Protein AF-A0A4R4D3G0-F1 (afdb_monomer_lite)

Structure (mmCIF, N/CA/C/O backbone):
data_AF-A0A4R4D3G0-F1
#
_entry.id   AF-A0A4R4D3G0-F1
#
loop_
_atom_site.group_PDB
_atom_site.id
_atom_site.type_symbol
_atom_site.label_atom_id
_atom_site.label_alt_id
_atom_site.label_comp_id
_atom_site.label_asym_id
_atom_site.label_entity_id
_atom_site.label_seq_id
_atom_site.pdbx_PDB_ins_code
_atom_site.Cartn_x
_atom_site.Cartn_y
_atom_site.Cartn_z
_atom_site.occupancy
_atom_site.B_iso_or_equiv
_atom_site.auth_seq_id
_atom_site.auth_comp_id
_atom_site.auth_asym_id
_atom_site.auth_atom_id
_atom_site.pdbx_PDB_model_num
ATOM 1 N N . GLY A 1 1 ? 10.887 -2.106 -16.765 1.00 71.31 1 GLY A N 1
ATOM 2 C CA . GLY A 1 1 ? 11.442 -1.920 -15.414 1.00 71.31 1 GLY A CA 1
ATOM 3 C C . GLY A 1 1 ? 10.702 -2.845 -14.481 1.00 71.31 1 GLY A C 1
ATOM 4 O O . GLY A 1 1 ? 9.528 -2.623 -14.221 1.00 71.31 1 GLY A O 1
ATOM 5 N N . ASP A 1 2 ? 11.352 -3.917 -14.051 1.00 81.00 2 ASP A N 1
ATOM 6 C CA . ASP A 1 2 ? 10.733 -5.077 -13.396 1.00 81.00 2 ASP A CA 1
ATOM 7 C C . ASP A 1 2 ? 10.675 -4.984 -11.867 1.00 81.00 2 ASP A C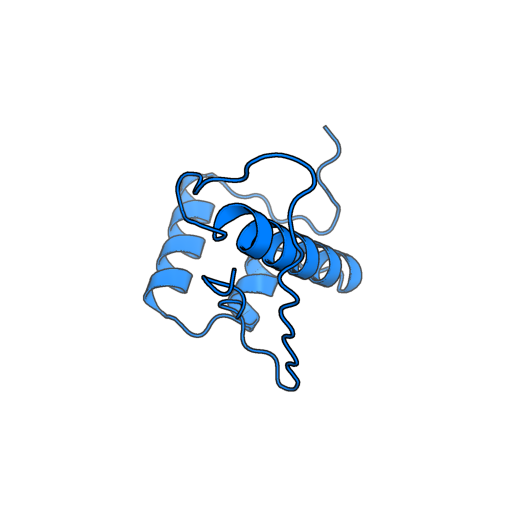 1
ATOM 9 O O . ASP A 1 2 ? 9.970 -5.757 -11.214 1.00 81.00 2 ASP A O 1
ATOM 13 N N . ARG A 1 3 ? 11.380 -4.023 -11.270 1.00 83.19 3 ARG A N 1
ATOM 14 C CA . ARG A 1 3 ? 11.422 -3.867 -9.818 1.00 83.19 3 ARG A CA 1
ATOM 15 C C . ARG A 1 3 ? 10.029 -3.627 -9.250 1.00 83.19 3 ARG A C 1
ATOM 17 O O . ARG A 1 3 ? 9.333 -2.711 -9.688 1.00 83.19 3 ARG A O 1
ATOM 24 N N . THR A 1 4 ? 9.650 -4.418 -8.242 1.00 87.50 4 THR A N 1
ATOM 25 C CA . THR A 1 4 ? 8.325 -4.401 -7.578 1.00 87.50 4 THR A CA 1
ATOM 26 C C . THR A 1 4 ? 7.139 -4.618 -8.527 1.00 87.50 4 THR A C 1
ATOM 28 O O . THR A 1 4 ? 6.007 -4.287 -8.197 1.00 87.50 4 THR A O 1
ATOM 31 N N . SER A 1 5 ? 7.381 -5.171 -9.719 1.00 89.12 5 SER A N 1
ATOM 32 C CA . SER A 1 5 ? 6.308 -5.542 -10.651 1.00 89.12 5 SER A CA 1
ATOM 33 C C . SER A 1 5 ? 5.392 -6.622 -10.070 1.00 89.12 5 SER A C 1
ATOM 35 O O . SER A 1 5 ? 4.192 -6.607 -10.325 1.00 89.12 5 SER A O 1
ATOM 37 N N . VAL A 1 6 ? 5.939 -7.513 -9.239 1.00 92.12 6 VAL A N 1
ATOM 38 C CA . VAL A 1 6 ? 5.164 -8.454 -8.430 1.00 92.12 6 VAL A CA 1
ATOM 39 C C . VAL A 1 6 ? 4.667 -7.735 -7.164 1.00 92.12 6 VAL A C 1
ATOM 41 O O . VAL A 1 6 ? 5.494 -7.177 -6.435 1.00 92.12 6 VAL A O 1
ATOM 44 N N . PRO A 1 7 ? 3.348 -7.719 -6.910 1.00 92.62 7 PRO A N 1
ATOM 45 C CA . PRO A 1 7 ? 2.761 -7.109 -5.720 1.00 92.62 7 PRO A CA 1
ATOM 46 C C . PRO A 1 7 ? 3.129 -7.877 -4.439 1.00 92.62 7 PRO A C 1
ATOM 48 O O . PRO A 1 7 ? 3.392 -9.077 -4.501 1.00 92.62 7 PRO A O 1
ATOM 51 N N . PRO A 1 8 ? 3.109 -7.220 -3.264 1.00 92.50 8 PRO A N 1
ATOM 52 C CA . PRO A 1 8 ? 3.338 -7.880 -1.974 1.00 92.50 8 PRO A CA 1
ATOM 53 C C . PRO A 1 8 ? 2.135 -8.708 -1.484 1.00 92.50 8 PRO A C 1
ATOM 55 O O . PRO A 1 8 ? 2.246 -9.401 -0.475 1.00 92.50 8 PRO A O 1
ATOM 58 N N . TYR A 1 9 ? 0.993 -8.617 -2.170 1.00 94.38 9 TYR A N 1
ATOM 59 C CA . TYR A 1 9 ? -0.240 -9.327 -1.845 1.00 94.38 9 TYR A CA 1
ATOM 60 C C . TYR A 1 9 ? -0.312 -10.671 -2.573 1.00 94.38 9 TYR A C 1
ATOM 62 O O . TYR A 1 9 ? 0.062 -10.777 -3.745 1.00 94.38 9 TYR A O 1
ATOM 70 N N . GLU A 1 10 ? -0.823 -11.690 -1.892 1.00 93.00 10 GLU A N 1
ATOM 71 C CA . GLU A 1 10 ? -1.064 -13.003 -2.469 1.00 93.00 10 GLU A CA 1
ATOM 72 C C . GLU A 1 10 ? -2.338 -12.995 -3.314 1.00 93.00 10 GLU A C 1
ATOM 74 O O . GLU A 1 10 ? -3.435 -12.683 -2.849 1.00 93.00 10 GLU A O 1
ATOM 79 N N . TYR A 1 11 ? -2.178 -13.395 -4.573 1.00 90.81 11 TYR A N 1
ATOM 80 C CA . TYR A 1 11 ? -3.276 -13.636 -5.492 1.00 90.81 11 TYR A CA 1
ATOM 81 C C . TYR A 1 11 ? -3.209 -15.089 -5.966 1.00 90.81 11 TYR A C 1
ATOM 83 O O . TYR A 1 11 ? -2.165 -15.506 -6.473 1.00 90.81 11 TYR A O 1
ATOM 91 N N . PRO A 1 12 ? -4.309 -15.859 -5.885 1.00 91.31 12 PRO A N 1
ATOM 92 C CA . PRO A 1 12 ? -4.307 -17.262 -6.303 1.00 91.31 12 PRO A CA 1
ATOM 93 C C . PRO A 1 12 ? -4.043 -17.430 -7.809 1.00 91.31 12 PRO A C 1
ATOM 95 O O . PRO A 1 12 ? -3.551 -18.468 -8.245 1.00 91.31 12 PRO A O 1
ATOM 98 N N . ALA A 1 13 ? -4.354 -16.406 -8.609 1.00 93.50 13 ALA A N 1
ATOM 99 C CA . ALA A 1 13 ? -4.051 -16.348 -10.031 1.00 93.50 13 ALA A CA 1
ATOM 100 C C . ALA A 1 13 ? -3.433 -14.985 -10.369 1.00 93.50 13 ALA A C 1
ATOM 102 O O . ALA A 1 13 ? -4.131 -13.973 -10.414 1.00 93.50 13 ALA A O 1
ATOM 103 N N . LEU A 1 14 ? -2.121 -14.966 -10.620 1.00 93.38 14 LEU A N 1
ATOM 104 C CA . LEU A 1 14 ? -1.359 -13.760 -10.937 1.00 93.38 14 LEU A CA 1
ATOM 105 C C . LEU A 1 14 ? -0.644 -13.915 -12.280 1.00 93.38 14 LEU A C 1
ATOM 107 O O . LEU A 1 14 ? 0.091 -14.876 -12.504 1.00 93.38 14 LEU A O 1
ATOM 111 N N . ARG A 1 15 ? -0.810 -12.924 -13.159 1.00 94.31 15 ARG A N 1
ATOM 112 C CA . ARG A 1 15 ? -0.005 -12.769 -14.372 1.00 94.31 15 ARG A CA 1
ATOM 113 C C . ARG A 1 15 ? 0.533 -11.347 -14.430 1.00 94.31 15 ARG A C 1
ATOM 115 O O . ARG A 1 15 ? -0.243 -10.403 -14.507 1.00 94.31 15 ARG A O 1
ATOM 122 N N . VAL A 1 16 ? 1.855 -11.218 -14.447 1.00 93.19 16 VAL A N 1
ATOM 123 C CA . VAL A 1 16 ? 2.556 -9.939 -14.599 1.00 93.19 16 VAL A CA 1
ATOM 124 C C . VAL A 1 16 ? 3.355 -9.985 -15.896 1.00 93.19 16 VAL A C 1
ATOM 126 O O . VAL A 1 16 ? 4.107 -10.928 -16.133 1.00 93.19 16 VAL A O 1
ATOM 129 N N . SER A 1 17 ? 3.175 -8.980 -16.749 1.00 92.50 17 SER A N 1
ATOM 130 C CA . SER A 1 17 ? 3.945 -8.784 -17.980 1.00 92.50 17 SER A CA 1
ATOM 131 C C . SER A 1 17 ? 4.555 -7.393 -17.980 1.00 92.50 17 SER A C 1
ATOM 133 O O . SER A 1 17 ? 3.919 -6.439 -17.537 1.00 92.50 17 SER A O 1
ATOM 135 N N . ILE A 1 18 ? 5.780 -7.281 -18.482 1.00 90.62 18 ILE A N 1
ATOM 136 C CA . ILE A 1 18 ? 6.530 -6.029 -18.526 1.00 90.62 18 ILE A CA 1
ATOM 137 C C . ILE A 1 18 ? 6.965 -5.821 -19.967 1.00 90.62 18 ILE A C 1
ATOM 139 O O . ILE A 1 18 ? 7.659 -6.666 -20.524 1.00 90.62 18 ILE A O 1
ATOM 143 N N . GLU A 1 19 ? 6.572 -4.689 -20.536 1.00 89.75 19 GLU A N 1
ATOM 144 C CA . GLU A 1 19 ? 6.961 -4.284 -21.882 1.00 89.75 19 GLU A CA 1
ATOM 145 C C . GLU A 1 19 ? 7.773 -2.996 -21.779 1.00 89.75 19 GLU A C 1
ATOM 147 O O . GLU A 1 19 ? 7.246 -1.928 -21.455 1.00 89.75 19 GLU A O 1
ATOM 152 N N . ASP A 1 20 ? 9.079 -3.103 -22.009 1.00 85.56 20 ASP A N 1
ATOM 153 C CA . ASP A 1 20 ? 9.979 -1.956 -21.988 1.00 85.56 20 ASP A CA 1
ATOM 154 C C . ASP A 1 20 ? 10.029 -1.303 -23.372 1.00 85.56 20 ASP A C 1
ATOM 156 O O . ASP A 1 20 ? 10.556 -1.856 -24.335 1.00 85.56 20 ASP A O 1
ATOM 160 N N . MET A 1 21 ? 9.474 -0.094 -23.461 1.00 85.56 21 MET A N 1
ATOM 161 C CA . MET A 1 21 ? 9.387 0.666 -24.707 1.00 85.56 21 MET A CA 1
ATOM 162 C C . MET A 1 21 ? 10.515 1.691 -24.814 1.00 85.56 21 MET A C 1
ATOM 164 O O . MET A 1 21 ? 10.886 2.342 -23.834 1.00 85.56 21 MET A O 1
ATOM 168 N N . ALA A 1 22 ? 11.034 1.880 -26.030 1.00 86.94 22 ALA A N 1
ATOM 169 C CA . ALA A 1 22 ? 12.015 2.924 -26.303 1.00 86.94 22 ALA A CA 1
ATOM 170 C C . ALA A 1 22 ? 11.408 4.306 -25.986 1.00 86.94 22 ALA A C 1
ATOM 172 O O . ALA A 1 22 ? 10.360 4.654 -26.540 1.00 86.94 22 ALA A O 1
ATOM 173 N N . PRO A 1 23 ? 12.025 5.102 -25.097 1.00 83.31 23 PRO A N 1
ATOM 174 C CA . PRO A 1 23 ? 11.429 6.354 -24.669 1.00 83.31 23 PRO A CA 1
ATOM 175 C C . PRO A 1 23 ? 11.612 7.434 -25.748 1.00 83.31 23 PRO A C 1
ATOM 177 O O . PRO A 1 23 ? 12.656 7.519 -26.392 1.00 83.31 23 PRO A O 1
ATOM 180 N N . ILE A 1 24 ? 10.597 8.288 -25.926 1.00 88.19 24 ILE A N 1
ATOM 181 C CA . 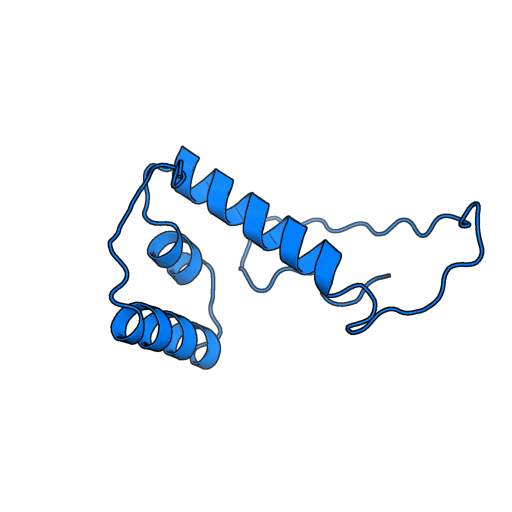ILE A 1 24 ? 10.611 9.396 -26.906 1.00 88.19 24 ILE A CA 1
ATOM 182 C C . ILE A 1 24 ? 11.652 10.466 -26.523 1.00 88.19 24 ILE A C 1
ATOM 184 O O . ILE A 1 24 ? 12.229 11.131 -27.379 1.00 88.19 24 ILE A O 1
ATOM 188 N N . VAL A 1 25 ? 11.919 10.610 -25.224 1.00 89.19 25 VAL A N 1
ATOM 189 C CA . VAL A 1 25 ? 12.962 11.473 -24.654 1.00 89.19 25 VAL A CA 1
ATOM 190 C C . VAL A 1 25 ? 13.914 10.636 -23.807 1.00 89.19 25 VAL A C 1
ATOM 192 O O . VAL A 1 25 ? 13.558 9.549 -23.363 1.00 89.19 25 VAL A O 1
ATOM 195 N N . ARG A 1 26 ? 15.132 11.126 -23.549 1.00 87.12 26 ARG A N 1
ATOM 196 C CA . ARG A 1 26 ? 16.107 10.400 -22.720 1.00 87.12 26 ARG A CA 1
ATOM 197 C C . ARG A 1 26 ? 15.530 10.134 -21.325 1.00 87.12 26 ARG A C 1
ATOM 199 O O . ARG A 1 26 ? 15.449 11.045 -20.505 1.00 87.12 26 ARG A O 1
ATOM 206 N N . ALA A 1 27 ? 15.191 8.879 -21.054 1.00 83.56 27 ALA A N 1
ATOM 207 C CA . ALA A 1 27 ? 14.837 8.425 -19.721 1.00 83.56 27 ALA A CA 1
ATOM 208 C C . ALA A 1 27 ? 16.103 8.155 -18.898 1.00 83.56 27 ALA A C 1
ATOM 210 O O . ALA A 1 27 ? 17.152 7.782 -19.426 1.00 83.56 27 ALA A O 1
ATOM 211 N N . SER A 1 28 ? 15.992 8.347 -17.591 1.00 86.56 28 SER A N 1
ATOM 212 C CA . SER A 1 28 ? 16.991 7.925 -16.616 1.00 86.56 28 SER A CA 1
ATOM 213 C C . SER A 1 28 ? 16.275 7.382 -15.386 1.00 86.56 28 SER A C 1
ATOM 215 O O . SER A 1 28 ? 15.052 7.470 -15.257 1.00 86.56 28 SER A O 1
ATOM 217 N N . TRP A 1 29 ? 17.041 6.810 -14.472 1.00 84.25 29 TRP A N 1
ATOM 218 C CA . TRP A 1 29 ? 16.522 6.212 -13.259 1.00 84.25 29 TRP A CA 1
ATOM 219 C C . TRP A 1 29 ? 16.111 7.288 -12.250 1.00 84.25 29 TRP A C 1
ATOM 221 O O . TRP A 1 29 ? 16.936 8.073 -11.785 1.00 84.25 29 TRP A O 1
ATOM 231 N N . MET A 1 30 ? 14.833 7.297 -11.874 1.00 83.38 30 MET A N 1
ATOM 232 C CA . MET A 1 30 ? 14.351 8.049 -10.713 1.00 83.38 30 MET A CA 1
ATOM 233 C C . MET A 1 30 ? 14.542 7.233 -9.428 1.00 83.38 30 MET A C 1
ATOM 235 O O . MET A 1 30 ? 14.762 6.017 -9.472 1.00 83.38 30 MET A O 1
ATOM 239 N N . ARG A 1 31 ? 14.454 7.888 -8.261 1.00 87.00 31 ARG A N 1
ATOM 240 C CA . ARG A 1 31 ? 14.570 7.218 -6.956 1.00 87.00 31 ARG A CA 1
ATOM 241 C C . ARG A 1 31 ? 13.626 6.013 -6.893 1.00 87.00 31 ARG A C 1
ATOM 243 O O . ARG A 1 31 ? 12.442 6.125 -7.184 1.00 87.00 31 ARG A O 1
ATOM 250 N N . GLY A 1 32 ? 14.168 4.860 -6.506 1.00 82.12 32 GLY A N 1
ATOM 251 C CA . GLY A 1 32 ? 13.400 3.618 -6.420 1.00 82.12 32 GLY A CA 1
ATOM 252 C C . GLY A 1 32 ? 13.279 2.837 -7.731 1.00 82.12 32 GLY A C 1
ATOM 253 O O . GLY A 1 32 ? 12.802 1.717 -7.657 1.00 82.12 32 GLY A O 1
ATOM 254 N N . VAL A 1 33 ? 13.754 3.361 -8.874 1.00 83.06 33 VAL A N 1
ATOM 255 C CA . VAL A 1 33 ? 13.922 2.654 -10.168 1.00 83.06 33 VAL A CA 1
ATOM 256 C C . VAL A 1 33 ? 12.728 1.739 -10.477 1.00 83.06 33 VAL A C 1
ATOM 258 O O . VAL A 1 33 ? 12.799 0.545 -10.223 1.00 83.06 33 VAL A O 1
ATOM 261 N N . SER A 1 34 ? 11.632 2.325 -10.965 1.00 81.75 34 SER A N 1
ATOM 262 C CA . SER A 1 34 ? 10.314 1.696 -11.198 1.00 81.75 34 SER A CA 1
ATOM 263 C C . SER A 1 34 ? 9.504 1.265 -9.969 1.00 81.75 34 SER A C 1
ATOM 265 O O . SER A 1 34 ? 8.353 0.881 -10.148 1.00 81.75 34 SER A O 1
ATOM 267 N N . ALA A 1 35 ? 10.015 1.408 -8.739 1.00 86.62 35 ALA A N 1
ATOM 268 C CA . ALA A 1 35 ? 9.224 1.082 -7.549 1.00 86.62 35 ALA A CA 1
ATOM 269 C C . ALA A 1 35 ? 7.950 1.926 -7.414 1.00 86.62 35 ALA A C 1
ATOM 271 O O . ALA A 1 35 ? 6.869 1.395 -7.208 1.00 86.62 35 ALA A O 1
ATOM 272 N N . LEU A 1 36 ? 8.068 3.244 -7.594 1.00 88.00 36 LEU A N 1
ATOM 273 C CA . LEU A 1 36 ? 6.945 4.172 -7.449 1.00 88.00 36 LEU A CA 1
ATOM 274 C C . LEU A 1 36 ? 5.740 3.851 -8.355 1.00 88.00 36 LEU A C 1
ATOM 276 O O . LEU A 1 36 ? 4.650 3.705 -7.809 1.00 88.00 36 LEU A O 1
ATOM 280 N N . PRO A 1 37 ? 5.883 3.723 -9.692 1.00 89.88 37 PRO A N 1
ATOM 281 C CA . PRO A 1 37 ? 4.730 3.449 -10.549 1.00 89.88 37 PRO A CA 1
ATOM 282 C C . PRO A 1 37 ? 4.104 2.077 -10.278 1.00 89.88 37 PRO A C 1
ATOM 284 O O . PRO A 1 37 ? 2.883 1.965 -10.281 1.00 89.88 37 PRO A O 1
ATOM 287 N N . ASN A 1 38 ? 4.916 1.054 -9.997 1.00 91.38 38 ASN A N 1
ATOM 288 C CA . ASN A 1 38 ? 4.401 -0.285 -9.721 1.00 91.38 38 ASN A CA 1
ATOM 289 C C . ASN A 1 38 ? 3.671 -0.334 -8.372 1.00 91.38 38 ASN A C 1
ATOM 291 O O . ASN A 1 38 ? 2.544 -0.812 -8.315 1.00 91.38 38 ASN A O 1
ATOM 295 N N . THR A 1 39 ? 4.250 0.228 -7.304 1.00 92.81 39 THR A N 1
ATOM 296 C CA . THR A 1 39 ? 3.563 0.348 -6.009 1.00 92.81 39 THR A CA 1
ATOM 297 C C . THR A 1 39 ? 2.274 1.150 -6.141 1.00 92.81 39 THR A C 1
ATOM 299 O O . THR A 1 39 ? 1.255 0.717 -5.623 1.00 92.81 39 THR A O 1
ATOM 302 N N . PHE A 1 40 ? 2.278 2.269 -6.870 1.00 93.12 40 PHE A N 1
ATOM 303 C CA . PHE A 1 40 ? 1.058 3.045 -7.096 1.00 93.12 40 PHE A CA 1
ATOM 304 C C . PHE A 1 40 ? -0.040 2.212 -7.771 1.00 93.12 40 PHE A C 1
ATOM 306 O O . PHE A 1 40 ? -1.181 2.232 -7.314 1.00 93.12 40 PHE A O 1
ATOM 313 N N . ALA A 1 41 ? 0.300 1.454 -8.818 1.00 93.88 41 ALA A N 1
ATOM 314 C CA . ALA A 1 41 ? -0.655 0.590 -9.506 1.00 93.88 41 ALA A CA 1
ATOM 315 C C . ALA A 1 41 ? -1.219 -0.502 -8.580 1.00 93.88 41 ALA A C 1
ATOM 317 O O . ALA A 1 41 ? -2.432 -0.697 -8.536 1.00 93.88 41 ALA A O 1
ATOM 318 N N . HIS A 1 42 ? -0.358 -1.172 -7.806 1.00 93.88 42 HIS A N 1
ATOM 319 C CA . HIS A 1 42 ? -0.776 -2.217 -6.864 1.00 93.88 42 HIS A CA 1
ATOM 320 C C . HIS A 1 42 ? -1.677 -1.679 -5.752 1.00 93.88 42 HIS A C 1
ATOM 322 O O . HIS A 1 42 ? -2.701 -2.286 -5.451 1.00 93.88 42 HIS A O 1
ATOM 328 N N . GLU A 1 43 ? -1.307 -0.542 -5.159 1.00 94.94 43 GLU A N 1
ATOM 329 C CA . GLU A 1 43 ? -2.056 0.071 -4.059 1.00 94.94 43 GLU A CA 1
ATOM 330 C C . GLU A 1 43 ? -3.398 0.647 -4.524 1.00 94.94 43 GLU A C 1
ATOM 332 O O . GLU A 1 43 ? -4.405 0.471 -3.846 1.00 94.94 43 GLU A O 1
ATOM 337 N N . SER A 1 44 ? -3.441 1.251 -5.715 1.00 95.19 44 SER A N 1
ATOM 338 C CA . SER A 1 44 ? -4.705 1.730 -6.291 1.00 95.19 44 SER A CA 1
ATOM 339 C C . SER A 1 44 ? -5.664 0.566 -6.543 1.00 95.19 44 SER A C 1
ATOM 341 O O . SER A 1 44 ? -6.834 0.627 -6.178 1.00 95.19 44 SER A O 1
ATOM 343 N N . TYR A 1 45 ? -5.156 -0.532 -7.112 1.00 94.38 45 TYR A N 1
ATOM 344 C CA . TYR A 1 45 ? -5.987 -1.688 -7.426 1.00 94.38 45 TYR A CA 1
ATOM 345 C C . TYR A 1 45 ? -6.553 -2.362 -6.170 1.00 94.38 45 TYR A C 1
ATOM 347 O O . TYR A 1 45 ? -7.727 -2.724 -6.144 1.00 94.38 45 TYR A O 1
ATOM 355 N N . ILE A 1 46 ? -5.756 -2.514 -5.107 1.00 95.12 46 ILE A N 1
ATOM 356 C CA . ILE A 1 46 ? -6.260 -3.125 -3.871 1.00 95.12 46 ILE A CA 1
ATOM 357 C C . ILE A 1 46 ? -7.277 -2.232 -3.145 1.00 95.12 46 ILE A C 1
ATOM 359 O O . ILE A 1 46 ? -8.219 -2.765 -2.560 1.00 95.12 46 ILE A O 1
ATOM 363 N N . ASP A 1 47 ? -7.145 -0.904 -3.230 1.00 95.19 47 ASP A N 1
ATOM 364 C CA . ASP A 1 47 ? -8.150 0.034 -2.711 1.00 95.19 47 ASP A CA 1
ATOM 365 C C . ASP A 1 47 ? -9.472 -0.056 -3.480 1.00 95.19 47 ASP A C 1
ATOM 367 O O . ASP A 1 47 ? -10.539 -0.112 -2.868 1.00 95.19 47 ASP A O 1
ATOM 371 N N . GLU A 1 48 ? -9.419 -0.137 -4.812 1.00 95.38 48 GLU A N 1
ATOM 372 C CA . GLU A 1 48 ? -10.611 -0.336 -5.645 1.00 95.38 48 GLU A CA 1
ATOM 373 C C . GLU A 1 48 ? -11.321 -1.658 -5.318 1.00 95.38 48 GLU A C 1
ATOM 375 O O . GLU A 1 48 ? -12.550 -1.695 -5.220 1.00 95.38 48 GLU A O 1
ATOM 380 N N . LEU A 1 49 ? -10.563 -2.738 -5.092 1.00 94.88 49 LEU A N 1
ATOM 381 C CA . LEU A 1 49 ? -11.119 -4.027 -4.672 1.00 94.88 49 LEU A CA 1
ATOM 382 C C . LEU A 1 49 ? -11.753 -3.964 -3.279 1.00 94.88 49 LEU A C 1
ATOM 384 O O . LEU A 1 49 ? -12.830 -4.527 -3.079 1.00 94.88 49 LEU A O 1
ATOM 388 N N . ALA A 1 50 ? -11.112 -3.285 -2.325 1.00 96.50 50 ALA A N 1
ATOM 389 C CA . ALA A 1 50 ? -11.655 -3.104 -0.982 1.00 96.50 50 ALA A CA 1
ATOM 390 C C . ALA A 1 50 ? -12.978 -2.328 -1.018 1.00 96.50 50 ALA A C 1
ATOM 392 O O . ALA A 1 50 ? -13.969 -2.761 -0.423 1.00 96.50 50 ALA A O 1
ATOM 393 N N . HIS A 1 51 ? -13.018 -1.245 -1.799 1.00 96.12 51 HIS A N 1
ATOM 394 C CA . HIS A 1 51 ? -14.225 -0.461 -2.030 1.00 96.12 51 HIS A CA 1
ATOM 395 C C . HIS A 1 51 ? -15.337 -1.302 -2.671 1.00 96.12 51 HIS A C 1
ATOM 397 O O . HIS A 1 51 ? -16.449 -1.361 -2.147 1.00 96.12 51 HIS A O 1
ATOM 403 N N . ALA A 1 52 ? -15.033 -2.029 -3.752 1.00 96.25 52 ALA A N 1
ATOM 404 C CA . ALA A 1 52 ? -15.997 -2.904 -4.420 1.00 96.25 52 ALA A CA 1
ATOM 405 C C . ALA A 1 52 ? -16.521 -4.029 -3.505 1.00 96.25 52 ALA A C 1
ATOM 407 O O . ALA A 1 52 ? -17.667 -4.458 -3.643 1.00 96.25 52 ALA A O 1
ATOM 408 N N . ALA A 1 53 ? -15.699 -4.501 -2.564 1.00 96.19 53 ALA A N 1
ATOM 409 C CA . ALA A 1 53 ? -16.077 -5.494 -1.564 1.00 96.19 53 ALA A CA 1
ATOM 410 C C . ALA A 1 53 ? -16.830 -4.903 -0.355 1.00 96.19 53 ALA A C 1
ATOM 412 O O . ALA A 1 53 ? -17.343 -5.671 0.460 1.00 96.19 53 ALA A O 1
ATOM 413 N N . GLY A 1 54 ? -16.888 -3.574 -0.212 1.00 96.69 54 GLY A N 1
ATOM 414 C CA . GLY A 1 54 ? -17.457 -2.906 0.961 1.00 96.69 54 GLY A CA 1
ATOM 415 C C . GLY A 1 54 ? -16.676 -3.191 2.248 1.00 96.69 54 GLY A C 1
ATOM 416 O O . GLY A 1 54 ? -17.271 -3.324 3.316 1.00 96.69 54 GLY A O 1
ATOM 417 N N . VAL A 1 55 ? -15.355 -3.344 2.143 1.00 97.62 55 VAL A N 1
ATOM 418 C CA . VAL A 1 55 ? -14.452 -3.667 3.256 1.00 97.62 55 VAL A CA 1
ATOM 419 C C . VAL A 1 55 ? -13.486 -2.509 3.467 1.00 97.62 55 VAL A C 1
ATOM 421 O O . VAL A 1 55 ? -13.094 -1.841 2.514 1.00 97.62 55 VAL A O 1
ATOM 424 N N . ASP A 1 56 ? -13.083 -2.288 4.717 1.00 97.12 56 ASP A N 1
ATOM 425 C CA . ASP A 1 56 ? -12.032 -1.324 5.026 1.00 97.12 56 ASP A CA 1
ATOM 426 C C . ASP A 1 56 ? -10.728 -1.659 4.269 1.00 97.12 56 ASP A C 1
ATOM 428 O O . ASP A 1 56 ? -10.292 -2.814 4.267 1.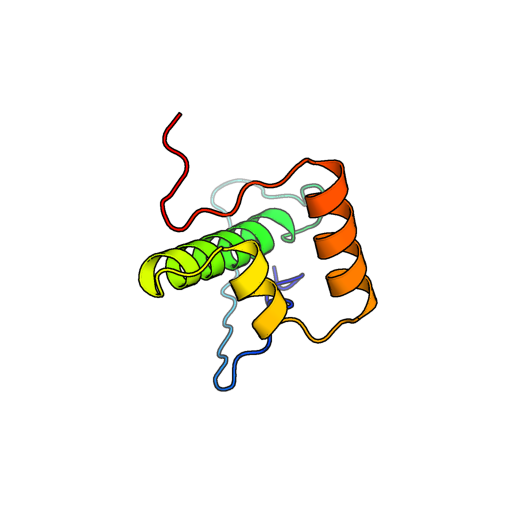00 97.12 56 ASP A O 1
ATOM 432 N N . PRO A 1 57 ? -10.079 -0.682 3.613 1.00 96.56 57 PRO A N 1
ATOM 433 C CA . PRO A 1 57 ? -8.918 -0.940 2.767 1.00 96.56 57 PRO A CA 1
ATOM 434 C C . PRO A 1 57 ? -7.701 -1.470 3.536 1.00 96.56 57 PRO A C 1
ATOM 436 O O . PRO A 1 57 ? -6.903 -2.223 2.969 1.00 96.56 57 PRO A O 1
ATOM 439 N N . LEU A 1 58 ? -7.546 -1.131 4.820 1.00 96.56 58 LEU A N 1
ATOM 440 C CA . LEU A 1 58 ? -6.498 -1.704 5.667 1.00 96.56 58 LEU A CA 1
ATOM 441 C C . LEU A 1 58 ? -6.828 -3.159 6.021 1.00 96.56 58 LEU A C 1
ATOM 443 O O . LEU A 1 58 ? -5.968 -4.033 5.890 1.00 96.56 58 LEU A O 1
ATOM 447 N N . GLU A 1 59 ? -8.066 -3.438 6.431 1.00 97.19 59 GLU A N 1
ATOM 448 C CA . GLU A 1 59 ? -8.527 -4.803 6.690 1.00 97.19 59 GLU A CA 1
ATOM 449 C C . GLU A 1 59 ? -8.362 -5.683 5.446 1.00 97.19 59 GLU A C 1
ATOM 451 O O . GLU A 1 59 ? -7.847 -6.798 5.539 1.00 97.19 59 GLU A O 1
ATOM 456 N N . TYR A 1 60 ? -8.742 -5.173 4.275 1.00 96.81 60 TYR A N 1
ATOM 457 C CA . TYR A 1 60 ? -8.647 -5.897 3.016 1.00 96.81 60 TYR A CA 1
ATOM 458 C C . TYR A 1 60 ? -7.194 -6.255 2.677 1.00 96.81 60 TYR A C 1
ATOM 460 O O . TYR A 1 60 ? -6.910 -7.417 2.395 1.00 96.81 60 TYR A O 1
ATOM 468 N N . ARG A 1 61 ? -6.248 -5.311 2.801 1.00 96.62 61 ARG A N 1
ATOM 469 C CA . ARG A 1 61 ? -4.804 -5.579 2.627 1.00 96.62 61 ARG A CA 1
ATOM 470 C C . ARG A 1 61 ? -4.297 -6.680 3.552 1.00 96.62 61 ARG A C 1
ATOM 472 O O . ARG A 1 61 ? -3.579 -7.577 3.113 1.00 96.62 61 ARG A O 1
ATOM 479 N N . LEU A 1 62 ? -4.698 -6.638 4.822 1.00 96.69 62 LEU A N 1
ATOM 480 C CA . LEU A 1 62 ? -4.273 -7.601 5.839 1.00 96.69 62 LEU A CA 1
ATOM 481 C C . LEU A 1 62 ? -4.778 -9.029 5.582 1.00 96.69 62 LEU A C 1
ATOM 483 O O . LEU A 1 62 ? -4.218 -9.966 6.145 1.00 96.69 62 LEU A O 1
ATOM 487 N N . ARG A 1 63 ? -5.800 -9.220 4.737 1.00 95.81 63 ARG A N 1
ATOM 488 C CA . ARG A 1 63 ? -6.257 -10.558 4.316 1.00 95.81 63 ARG A CA 1
ATOM 489 C C . ARG A 1 63 ? -5.308 -11.225 3.322 1.00 95.81 63 ARG A C 1
ATOM 491 O O . ARG A 1 63 ? -5.274 -12.450 3.273 1.00 95.81 63 ARG A O 1
ATOM 498 N N . TYR A 1 64 ? -4.581 -10.432 2.534 1.00 95.06 64 TYR A N 1
ATOM 499 C CA . TYR A 1 64 ? -3.774 -10.917 1.409 1.00 95.06 64 TYR A CA 1
ATOM 500 C C . TYR A 1 64 ? -2.270 -10.724 1.603 1.00 95.06 64 TYR A C 1
ATOM 502 O O . TYR A 1 64 ? -1.494 -11.117 0.739 1.00 95.06 64 TYR A O 1
ATOM 510 N N . ILE A 1 65 ? -1.824 -10.120 2.705 1.00 95.38 65 ILE A N 1
ATOM 511 C CA . ILE A 1 65 ? -0.399 -10.003 3.015 1.00 95.38 65 ILE A CA 1
ATOM 512 C C . ILE A 1 65 ? 0.021 -11.048 4.055 1.00 95.38 65 ILE A C 1
ATOM 514 O O . ILE A 1 65 ? -0.540 -11.122 5.144 1.00 95.38 65 ILE A O 1
ATOM 518 N N . HIS A 1 66 ? 1.025 -11.858 3.716 1.00 91.75 66 HIS A N 1
ATOM 519 C CA . HIS A 1 66 ? 1.529 -12.929 4.591 1.00 91.75 66 HIS A CA 1
ATOM 520 C C . HIS A 1 66 ? 2.856 -12.595 5.276 1.00 91.75 66 HIS A C 1
ATOM 522 O O . HIS A 1 66 ? 3.322 -13.346 6.130 1.00 91.75 66 HIS A O 1
ATOM 528 N N . ASP A 1 67 ? 3.474 -11.467 4.924 1.00 95.44 67 ASP A N 1
ATOM 529 C CA . ASP A 1 67 ? 4.645 -10.973 5.641 1.00 95.44 67 ASP A CA 1
ATOM 530 C C . ASP A 1 67 ? 4.212 -10.421 7.010 1.00 95.44 67 ASP A C 1
ATOM 532 O O . ASP A 1 67 ? 3.499 -9.414 7.109 1.00 95.44 67 ASP A O 1
ATOM 536 N N . GLU A 1 68 ? 4.636 -11.103 8.076 1.00 96.19 68 GLU A N 1
ATOM 537 C CA . GLU A 1 68 ? 4.278 -10.764 9.457 1.00 96.19 68 GLU A CA 1
ATOM 538 C C . GLU A 1 68 ? 4.762 -9.361 9.844 1.00 96.19 68 GLU A C 1
ATOM 540 O O . GLU A 1 68 ? 4.034 -8.583 10.459 1.00 96.19 68 GLU A O 1
ATOM 545 N N . ARG A 1 69 ? 5.974 -8.988 9.418 1.00 97.44 69 ARG A N 1
ATOM 546 C CA . ARG A 1 69 ? 6.565 -7.687 9.740 1.00 97.44 69 ARG A CA 1
ATOM 547 C C . ARG A 1 69 ? 5.816 -6.556 9.040 1.00 97.44 69 ARG A C 1
ATOM 549 O O . ARG A 1 69 ? 5.615 -5.493 9.628 1.00 97.44 69 ARG A O 1
ATOM 556 N N . ALA A 1 70 ? 5.415 -6.758 7.789 1.00 95.88 70 ALA A N 1
ATOM 557 C CA . ALA A 1 70 ? 4.610 -5.795 7.050 1.00 95.88 70 ALA A CA 1
ATOM 558 C C . ALA A 1 70 ? 3.209 -5.655 7.664 1.00 95.88 70 ALA A C 1
ATOM 560 O O . ALA A 1 70 ? 2.706 -4.540 7.809 1.00 95.88 70 ALA A O 1
ATOM 561 N N . SER A 1 71 ? 2.614 -6.770 8.090 1.00 97.12 71 SER A N 1
ATOM 562 C CA . SER A 1 71 ? 1.323 -6.789 8.785 1.00 97.12 71 SER A CA 1
ATOM 563 C C . SER A 1 71 ? 1.371 -6.014 10.103 1.00 97.12 71 SER A C 1
ATOM 565 O O . SER A 1 71 ? 0.516 -5.162 10.354 1.00 97.12 71 SER A O 1
ATOM 567 N N . GLU A 1 72 ? 2.390 -6.255 10.930 1.00 97.94 72 GLU A N 1
ATOM 568 C CA . GLU A 1 72 ? 2.612 -5.537 12.189 1.00 97.94 72 GLU A CA 1
ATOM 569 C C . GLU A 1 72 ? 2.831 -4.036 11.952 1.00 97.94 72 GLU A C 1
ATOM 571 O O . GLU A 1 72 ? 2.250 -3.190 12.640 1.00 97.94 72 GLU A O 1
ATOM 576 N N . LEU A 1 73 ? 3.622 -3.682 10.935 1.00 97.62 73 LEU A N 1
ATOM 577 C CA . LEU A 1 73 ? 3.850 -2.290 10.561 1.00 97.62 73 LEU A CA 1
ATOM 578 C C . LEU A 1 73 ? 2.543 -1.591 10.170 1.00 97.62 73 LEU A C 1
ATOM 580 O O . LEU A 1 73 ? 2.297 -0.469 10.611 1.00 97.62 73 LEU A O 1
ATOM 584 N N . MET A 1 74 ? 1.695 -2.240 9.373 1.00 97.31 74 MET A N 1
ATOM 585 C CA . MET A 1 74 ? 0.415 -1.671 8.953 1.00 97.31 74 MET A CA 1
ATOM 586 C C . MET A 1 74 ? -0.528 -1.458 10.137 1.00 97.31 74 MET A C 1
ATOM 588 O O . MET A 1 74 ? -1.046 -0.355 10.307 1.00 97.31 74 MET A O 1
ATOM 592 N N . ARG A 1 75 ? -0.688 -2.469 11.003 1.00 97.62 75 ARG A N 1
ATOM 593 C CA . ARG A 1 75 ? -1.526 -2.360 12.211 1.00 97.62 75 ARG A CA 1
ATOM 594 C C . ARG A 1 75 ? -1.032 -1.256 13.145 1.00 97.62 75 ARG A C 1
ATOM 596 O O . ARG 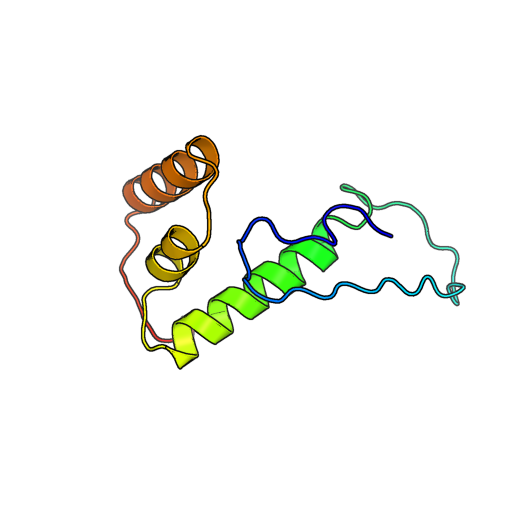A 1 75 ? -1.814 -0.400 13.545 1.00 97.62 75 ARG A O 1
ATOM 603 N N . SER A 1 76 ? 0.267 -1.237 13.446 1.00 98.19 76 SER A N 1
ATOM 604 C CA . SER A 1 76 ? 0.856 -0.241 14.350 1.00 98.19 76 SER A CA 1
ATOM 605 C C . SER A 1 76 ? 0.798 1.180 13.789 1.00 98.19 76 SER A C 1
ATOM 607 O O . SER A 1 76 ? 0.595 2.135 14.538 1.00 98.19 76 SER A O 1
ATOM 609 N N . THR A 1 77 ? 0.948 1.342 12.473 1.00 98.12 77 THR A N 1
ATOM 610 C CA . THR A 1 77 ? 0.815 2.646 11.811 1.00 98.12 77 THR A CA 1
ATOM 611 C C . THR A 1 77 ? -0.625 3.138 11.871 1.00 98.12 77 THR A C 1
ATOM 613 O O . THR A 1 77 ? -0.851 4.291 12.232 1.00 98.12 77 THR A O 1
ATOM 616 N N . ALA A 1 78 ? -1.595 2.269 11.580 1.00 97.62 78 ALA A N 1
ATOM 617 C CA . ALA A 1 78 ? -3.014 2.601 11.634 1.00 97.62 78 ALA A CA 1
ATOM 618 C C . ALA A 1 78 ? -3.467 2.998 13.045 1.00 97.62 78 ALA A C 1
ATOM 620 O O . ALA A 1 78 ? -4.136 4.016 13.212 1.00 97.62 78 ALA A O 1
ATOM 621 N N . GLU A 1 79 ? -3.036 2.250 14.064 1.00 98.00 79 GLU A N 1
ATOM 622 C CA . GLU A 1 79 ? -3.303 2.569 15.469 1.00 98.00 79 GLU A CA 1
ATOM 623 C C . GLU A 1 79 ? -2.761 3.958 15.838 1.00 98.00 79 GLU A C 1
ATOM 625 O O . GLU A 1 79 ? -3.490 4.804 16.354 1.00 98.00 79 GLU A O 1
ATOM 630 N N . ARG A 1 80 ? -1.491 4.232 15.514 1.00 98.25 80 ARG A N 1
ATOM 631 C CA . ARG A 1 80 ? -0.838 5.515 15.826 1.00 98.25 80 ARG A CA 1
ATOM 632 C C . ARG A 1 80 ? -1.418 6.692 15.050 1.00 98.25 80 ARG A C 1
ATOM 634 O O . ARG A 1 80 ? -1.383 7.814 15.547 1.00 98.25 80 ARG A O 1
ATOM 641 N N . ALA A 1 81 ? -1.916 6.448 13.843 1.00 97.44 81 ALA A N 1
ATOM 642 C CA . ALA A 1 81 ? -2.564 7.455 13.014 1.00 97.44 81 ALA A CA 1
ATOM 643 C C . ALA A 1 81 ? -4.022 7.723 13.427 1.00 97.44 81 ALA A C 1
ATOM 645 O O . ALA A 1 81 ? -4.626 8.656 12.903 1.00 97.44 81 ALA A O 1
ATOM 646 N N . GLY A 1 82 ? -4.593 6.927 14.342 1.00 97.06 82 GLY A N 1
ATOM 647 C CA . GLY A 1 82 ? -6.012 7.011 14.685 1.00 97.06 82 GLY A CA 1
ATOM 648 C C .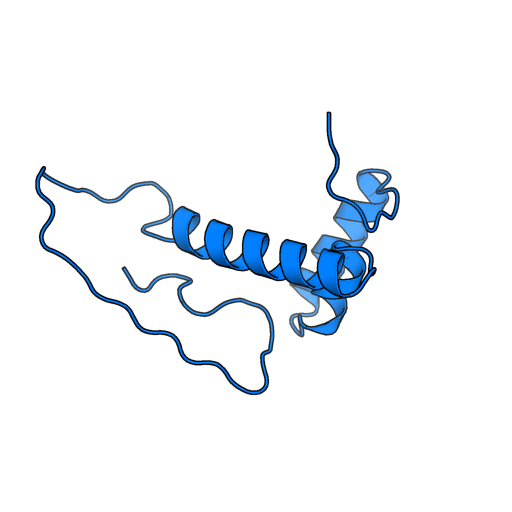 GLY A 1 82 ? -6.910 6.656 13.500 1.00 97.06 82 GLY A C 1
ATOM 649 O O . GLY A 1 82 ? -7.916 7.327 13.269 1.00 97.06 82 GLY A O 1
ATOM 650 N N . TRP A 1 83 ? -6.517 5.642 12.718 1.00 96.12 83 TRP A N 1
ATOM 651 C CA . TRP A 1 83 ? -7.246 5.217 11.526 1.00 96.12 83 TRP A CA 1
ATOM 652 C C . TRP A 1 83 ? -8.719 4.963 11.844 1.00 96.12 83 TRP A C 1
ATOM 654 O O . TRP A 1 83 ? -9.052 4.199 12.750 1.00 96.12 83 TRP A O 1
ATOM 664 N N . THR A 1 84 ? -9.599 5.607 11.082 1.00 95.56 84 THR A N 1
ATOM 665 C CA . THR A 1 84 ? -11.042 5.394 11.176 1.00 95.56 84 THR A CA 1
ATOM 666 C C . THR A 1 84 ? -11.463 4.518 10.003 1.00 95.56 84 THR A C 1
ATOM 668 O O . THR A 1 84 ? -11.293 4.956 8.865 1.00 95.56 84 THR A O 1
ATOM 671 N N . PRO A 1 85 ? -11.997 3.308 10.251 1.00 94.75 85 PRO A N 1
ATOM 672 C CA . PRO A 1 85 ? -12.403 2.416 9.177 1.00 94.75 85 PRO A CA 1
ATOM 673 C C . PRO A 1 85 ? -13.412 3.065 8.234 1.00 94.75 85 PRO A C 1
ATOM 675 O O . PRO A 1 85 ? -14.365 3.707 8.683 1.00 94.75 85 PRO A O 1
ATOM 678 N N . HIS A 1 86 ? -13.219 2.872 6.934 1.00 94.50 86 HIS A N 1
ATOM 679 C CA . HIS A 1 86 ? -14.106 3.411 5.908 1.00 94.50 86 HIS A CA 1
ATOM 680 C C . HIS A 1 86 ? -14.188 2.469 4.708 1.00 94.50 86 HIS A C 1
ATOM 682 O O . HIS A 1 86 ? -13.239 1.765 4.395 1.00 94.50 86 HIS A O 1
ATOM 688 N N . THR A 1 87 ? -15.320 2.468 4.013 1.00 95.00 87 THR A N 1
ATOM 689 C CA . THR A 1 87 ? -15.533 1.633 2.812 1.00 95.00 87 THR A CA 1
ATOM 690 C C . THR A 1 87 ? -15.657 2.462 1.539 1.00 95.00 87 THR A C 1
ATOM 692 O O . THR A 1 87 ? -15.606 1.930 0.435 1.00 95.00 87 THR A O 1
ATOM 695 N N . GLU A 1 88 ? -15.817 3.774 1.689 1.00 92.50 88 GLU A N 1
ATOM 696 C CA . GLU A 1 88 ? -15.900 4.737 0.596 1.00 92.50 88 GLU A CA 1
ATOM 697 C C . GLU A 1 88 ? -14.558 5.461 0.433 1.00 92.50 88 GLU A C 1
ATOM 699 O O . GLU A 1 88 ? -13.848 5.655 1.428 1.00 92.50 88 GLU A O 1
ATOM 704 N N . PRO A 1 89 ? -14.198 5.896 -0.787 1.00 83.75 89 PRO A N 1
ATOM 705 C CA . PRO A 1 89 ? -13.058 6.775 -0.990 1.00 83.75 89 PRO A CA 1
ATOM 706 C C . PRO A 1 89 ? -13.239 8.064 -0.190 1.00 83.75 89 PRO A C 1
ATOM 708 O O . PRO A 1 89 ? -14.315 8.667 -0.193 1.00 83.75 89 PRO A O 1
ATOM 711 N N . MET A 1 90 ? -12.177 8.520 0.470 1.00 76.44 90 MET A N 1
ATOM 712 C CA . MET A 1 90 ? -12.210 9.791 1.181 1.00 76.44 90 MET A CA 1
ATOM 713 C C . MET A 1 90 ? -12.260 10.938 0.163 1.00 76.44 90 MET A C 1
ATOM 715 O O . MET A 1 90 ? -11.252 11.299 -0.440 1.00 76.44 90 MET A O 1
ATOM 719 N N . GLN A 1 91 ? -13.455 11.486 -0.048 1.00 67.75 91 GLN A N 1
ATOM 720 C CA . GLN A 1 91 ? -13.655 12.708 -0.821 1.00 67.75 91 GLN A CA 1
ATOM 721 C C . GLN A 1 91 ? -13.399 13.889 0.119 1.00 67.75 91 GLN A C 1
ATOM 723 O O . GLN A 1 91 ? -14.173 14.121 1.048 1.00 67.75 91 GLN A O 1
ATOM 728 N N . THR A 1 92 ? -12.269 14.565 -0.076 1.00 54.41 92 THR A N 1
ATOM 729 C CA . THR A 1 92 ? -11.911 15.792 0.661 1.00 54.41 92 THR A CA 1
ATOM 730 C C . THR A 1 92 ? -12.703 16.992 0.162 1.00 54.41 92 THR A C 1
ATOM 732 O O . THR A 1 92 ? -12.918 17.073 -1.069 1.00 54.41 92 THR A O 1
#

Secondary structure (DSSP, 8-state):
--TT-S-SS--SS-------PPPSS---PPTTTTHHHHHHHHHHHHHHHHHHHT--HHHHHHHH---HHHHHHHHHHHHHHTPPP-SS----

InterPro domains:
  IPR008274 Aldehyde oxidase/xanthine dehydrogenase, first molybdopterin binding domain [PF02738] (7-63)
  IPR037165 Aldehyde oxidase/xanthine dehydrogenase, molybdopterin binding domain superfamily [SSF56003] (3-87)
  IPR052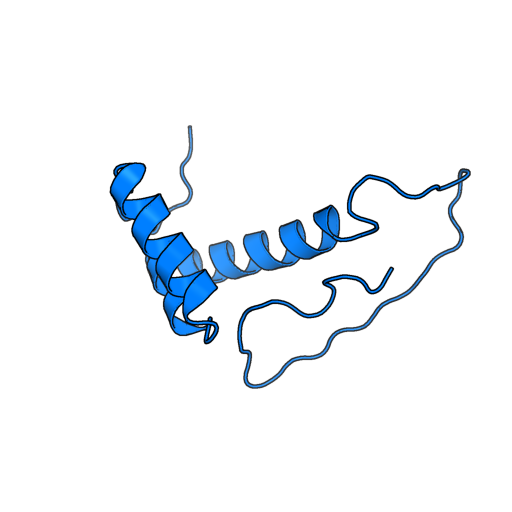516 Nicotinate and N-heterocyclic Hydroxylase [PTHR47495] (2-88)

pLDDT: mean 91.54, std 7.16, range [54.41, 98.25]

Organism: NCBI:txid2527868

Foldseek 3Di:
DCQCQDPQFDDPDDDGDDDDDDDPDDDDADPPRPPVVNVVVNLVVLLVVLLVVLHFSLVSRLVGHPPPVVNVVSVVVCVVVVPDGDNDPDDD

Sequence (92 aa):
GDRTSVPPYEYPALRVSIEDMAPIVRASWMRGVSALPNTFAHESYIDELAHAAGVDPLEYRLRYIHDERASELMRSTAERAGWTPHTEPMQT

Radius of gyration: 15.76 Å; chains: 1; bounding box: 34×33×43 Å